Protein AF-A0ABD1BRK1-F1 (afdb_monomer_lite)

InterPro domains:
  IPR002328 Alcohol dehydrogenase, zinc-type, conserved site [PS00059] (22-36)
  IPR011032 GroES-like superfamily [SSF50129] (20-123)
  IPR013154 Alcohol dehydrogenase-like, N-terminal [PF08240] (21-98)

Sequence (125 aa):
MLQNKDHEMCGFCGERTNGDWGHECAGIIEEVGEEVKHLVVGDRVALEPGISCWRCNLCREGRYNLCPEMKFFATPPVHGSLADQVVHPADLCFKLPENVSLEEGAMCEPLSVGVHACRRAEVAP

Structure (mmCIF, N/CA/C/O backbone):
data_AF-A0ABD1BRK1-F1
#
_entry.id   AF-A0ABD1BRK1-F1
#
loop_
_atom_site.group_PDB
_atom_site.id
_atom_site.type_symbol
_atom_site.label_atom_id
_atom_site.label_alt_id
_atom_site.label_comp_id
_atom_site.label_asym_id
_atom_site.label_entity_id
_atom_site.label_seq_id
_atom_site.pdbx_PDB_ins_code
_atom_site.Cartn_x
_atom_site.Cartn_y
_atom_site.Cartn_z
_atom_site.occupancy
_atom_site.B_iso_or_equiv
_atom_site.auth_seq_id
_atom_site.auth_comp_id
_atom_site.auth_asym_id
_atom_site.auth_atom_id
_atom_site.pdbx_PDB_model_num
ATOM 1 N N . MET A 1 1 ? -12.584 22.479 -9.044 1.00 29.08 1 MET A N 1
ATOM 2 C CA . MET A 1 1 ? -13.323 21.720 -8.018 1.00 29.08 1 MET A CA 1
ATOM 3 C C . MET A 1 1 ? -12.408 20.636 -7.460 1.00 29.08 1 MET A C 1
ATOM 5 O O . MET A 1 1 ? -12.476 19.507 -7.909 1.00 29.08 1 MET A O 1
ATOM 9 N N . LEU A 1 2 ? -11.482 20.998 -6.573 1.00 31.52 2 LEU A N 1
ATOM 10 C CA . LEU A 1 2 ? -10.687 20.053 -5.778 1.00 31.52 2 LEU A CA 1
ATOM 11 C C . LEU A 1 2 ? -10.491 20.720 -4.413 1.00 31.52 2 LEU A C 1
ATOM 13 O O . LEU A 1 2 ? -9.484 21.376 -4.164 1.00 31.52 2 LEU A O 1
ATOM 17 N N . GLN A 1 3 ? -11.537 20.657 -3.600 1.00 30.56 3 GLN A N 1
ATOM 18 C CA . GLN A 1 3 ? -11.519 20.946 -2.171 1.00 30.56 3 GLN A CA 1
ATOM 19 C C . GLN A 1 3 ? -12.078 19.691 -1.494 1.00 30.56 3 GLN A C 1
ATOM 21 O O . GLN A 1 3 ? -13.037 19.126 -2.014 1.00 30.56 3 GLN A O 1
ATOM 26 N N . ASN A 1 4 ? -11.445 19.293 -0.387 1.00 32.62 4 ASN A N 1
ATOM 27 C CA . ASN A 1 4 ? -11.737 18.150 0.493 1.00 32.62 4 ASN A CA 1
ATOM 28 C C . ASN A 1 4 ? -11.031 16.836 0.118 1.00 32.62 4 ASN A C 1
ATOM 30 O O . ASN A 1 4 ? -11.627 15.925 -0.438 1.00 32.62 4 ASN A O 1
ATOM 34 N N . LYS A 1 5 ? -9.742 16.735 0.481 1.00 39.81 5 LYS A N 1
ATOM 35 C CA . LYS A 1 5 ? -9.012 15.455 0.608 1.00 39.81 5 LYS A CA 1
ATOM 36 C C . LYS A 1 5 ? -9.070 14.878 2.032 1.00 39.81 5 LYS A C 1
ATOM 38 O O . LYS A 1 5 ? -8.402 13.895 2.320 1.00 39.81 5 LYS A O 1
ATOM 43 N N . ASP A 1 6 ? -9.875 15.477 2.905 1.00 36.66 6 ASP A N 1
ATOM 44 C CA . ASP A 1 6 ? -9.960 15.103 4.320 1.00 36.66 6 ASP A CA 1
ATOM 45 C C . ASP A 1 6 ? -11.011 13.999 4.587 1.00 36.66 6 ASP A C 1
ATOM 47 O O . ASP A 1 6 ? -11.205 13.610 5.730 1.00 36.66 6 ASP A O 1
ATOM 51 N N . HIS A 1 7 ? -11.682 13.474 3.547 1.00 35.66 7 HIS A N 1
ATOM 52 C CA . HIS A 1 7 ? -12.833 12.555 3.666 1.00 35.66 7 HIS A CA 1
ATOM 53 C C . HIS A 1 7 ? -12.620 11.173 3.001 1.00 35.66 7 HIS A C 1
ATOM 55 O O . HIS A 1 7 ? -13.569 10.404 2.875 1.00 35.66 7 HIS A O 1
ATOM 61 N N . GLU A 1 8 ? -11.394 10.829 2.588 1.00 42.56 8 GLU A N 1
ATOM 62 C CA . GLU A 1 8 ? -11.050 9.538 1.937 1.00 42.56 8 GLU A CA 1
ATOM 63 C C . GLU A 1 8 ? -9.975 8.763 2.711 1.00 42.56 8 GLU A C 1
ATOM 65 O O . GLU A 1 8 ? -9.233 7.943 2.169 1.00 42.56 8 GLU A O 1
ATOM 70 N N . MET A 1 9 ? -9.846 9.096 3.986 1.00 47.34 9 MET A N 1
ATOM 71 C CA . MET A 1 9 ? -8.713 8.734 4.808 1.00 47.34 9 MET A CA 1
ATOM 72 C C . MET A 1 9 ? -9.089 7.597 5.753 1.00 47.34 9 MET A C 1
ATOM 74 O O . MET A 1 9 ? -10.076 7.694 6.480 1.00 47.34 9 MET A O 1
ATOM 78 N N . CYS A 1 10 ? -8.304 6.520 5.732 1.00 48.81 10 CYS A N 1
ATOM 79 C CA . CYS A 1 10 ? -8.323 5.521 6.791 1.00 48.81 10 CYS A CA 1
ATOM 80 C C . CYS A 1 10 ? -7.428 6.024 7.927 1.00 48.81 10 CYS A C 1
ATOM 82 O O . CYS A 1 10 ? -6.225 6.164 7.714 1.00 48.81 10 CYS A O 1
ATOM 84 N N . GLY A 1 11 ? -8.002 6.331 9.087 1.00 39.59 11 GLY A N 1
ATOM 85 C CA . GLY A 1 11 ? -7.269 6.786 10.267 1.00 39.59 11 GLY A CA 1
ATOM 86 C C . GLY A 1 11 ? -7.105 5.675 11.298 1.00 39.59 11 GLY A C 1
ATOM 87 O O . GLY A 1 11 ? -7.964 4.805 11.428 1.00 39.59 11 GLY A O 1
ATOM 88 N N . PHE A 1 12 ? -6.006 5.740 12.038 1.00 49.50 12 PHE A N 1
ATOM 89 C CA . PHE A 1 12 ? -5.936 5.285 13.420 1.00 49.50 12 PHE A CA 1
ATOM 90 C C . PHE A 1 12 ? -5.646 6.539 14.286 1.00 49.50 12 PHE A C 1
ATOM 92 O O . PHE A 1 12 ? -4.913 7.404 13.804 1.00 49.50 12 PHE A O 1
ATOM 99 N N . CYS A 1 13 ? -6.230 6.717 15.486 1.00 28.09 13 CYS A N 1
ATOM 100 C CA . CYS A 1 13 ? -6.114 7.934 16.339 1.00 28.09 13 CYS A CA 1
ATOM 101 C C . CYS A 1 13 ? -5.277 7.805 17.652 1.00 28.09 13 CYS A C 1
ATOM 103 O O . CYS A 1 13 ? -5.524 6.911 18.463 1.00 28.09 13 CYS A O 1
ATOM 105 N N . GLY A 1 14 ? -4.276 8.688 17.851 1.00 32.06 14 GLY A N 1
ATOM 106 C CA . GLY A 1 14 ? -3.087 8.448 18.698 1.00 32.06 14 GLY A CA 1
ATOM 107 C C . GLY A 1 14 ? -1.864 9.295 18.271 1.00 32.06 14 GLY A C 1
ATOM 108 O O . GLY A 1 14 ? -1.735 9.729 17.128 1.00 32.06 14 GLY A O 1
ATOM 109 N N . GLU A 1 15 ? -1.014 9.676 19.228 1.00 33.22 15 GLU A N 1
ATOM 110 C CA . GLU A 1 15 ? -0.094 10.819 19.110 1.00 33.22 15 GLU A CA 1
ATOM 111 C C . GLU A 1 15 ? 1.041 10.643 18.079 1.00 33.22 15 GLU A C 1
ATOM 113 O O . GLU A 1 15 ? 1.681 9.602 17.985 1.00 33.22 15 GLU A O 1
ATOM 118 N N . ARG A 1 16 ? 1.335 11.725 17.336 1.00 44.62 16 ARG A N 1
ATOM 119 C CA . ARG A 1 16 ? 2.435 11.830 16.360 1.00 44.62 16 ARG A CA 1
ATOM 120 C C . ARG A 1 16 ? 3.780 11.411 16.968 1.00 44.62 16 ARG A C 1
ATOM 122 O O . ARG A 1 16 ? 4.443 12.220 17.616 1.00 44.62 16 ARG A O 1
ATOM 129 N N . THR A 1 17 ? 4.240 10.201 16.679 1.00 44.16 17 THR A N 1
ATOM 130 C CA . THR A 1 17 ? 5.656 9.842 16.809 1.00 44.16 17 THR A CA 1
ATOM 131 C C . THR A 1 17 ? 6.409 10.302 15.558 1.00 44.16 17 THR A C 1
ATOM 133 O O . THR A 1 17 ? 5.864 10.240 14.458 1.00 44.16 17 THR A O 1
ATOM 136 N N . ASN A 1 18 ? 7.655 10.768 15.704 1.00 52.06 18 ASN A N 1
ATOM 137 C CA . ASN A 1 18 ? 8.557 11.175 14.609 1.00 52.06 18 ASN A CA 1
ATOM 138 C C . ASN A 1 18 ? 8.979 9.971 13.727 1.00 52.06 18 ASN A C 1
ATOM 140 O O . ASN A 1 18 ? 10.152 9.601 13.676 1.00 52.06 18 ASN A O 1
ATOM 144 N N . GLY A 1 19 ? 8.019 9.301 13.091 1.00 54.00 19 GLY A N 1
ATOM 145 C CA . GLY A 1 19 ? 8.229 8.141 12.232 1.00 54.00 19 GLY A CA 1
ATOM 146 C C . GLY A 1 19 ? 8.660 8.562 10.832 1.00 54.00 19 GLY A C 1
ATOM 147 O O . GLY A 1 19 ? 7.853 8.577 9.909 1.00 54.00 19 GLY A O 1
ATOM 148 N N . ASP A 1 20 ? 9.932 8.917 10.652 1.00 69.69 20 ASP A N 1
ATOM 149 C CA . ASP A 1 20 ? 10.474 9.256 9.323 1.00 69.69 20 ASP A CA 1
ATOM 150 C C . ASP A 1 20 ? 10.712 8.019 8.434 1.00 69.69 20 ASP A C 1
ATOM 152 O O . ASP A 1 20 ? 11.014 8.151 7.250 1.00 69.69 20 ASP A O 1
ATOM 156 N N . TRP A 1 21 ? 10.564 6.813 8.990 1.00 85.44 21 TRP A N 1
ATOM 157 C CA . TRP A 1 21 ? 10.918 5.544 8.354 1.00 85.44 21 TRP A CA 1
ATOM 158 C C . TRP A 1 21 ? 9.706 4.626 8.183 1.00 85.44 21 TRP A C 1
ATOM 160 O O . TRP A 1 21 ? 8.667 4.828 8.801 1.00 85.44 21 TRP A O 1
ATOM 170 N N . GLY A 1 22 ? 9.856 3.589 7.360 1.00 91.69 22 GLY A N 1
ATOM 171 C CA . GLY A 1 22 ? 8.819 2.590 7.098 1.00 91.69 22 GLY A CA 1
ATOM 172 C C . GLY A 1 22 ? 7.918 2.951 5.917 1.00 91.69 22 GLY A C 1
ATOM 173 O O . GLY A 1 22 ? 7.460 4.083 5.788 1.00 91.69 22 GLY A O 1
ATOM 174 N N . HIS A 1 23 ? 7.693 1.975 5.045 1.00 95.56 23 HIS A N 1
ATOM 175 C CA . HIS A 1 23 ? 6.727 2.028 3.941 1.00 95.56 23 HIS A CA 1
ATOM 176 C C . HIS A 1 23 ? 6.144 0.643 3.612 1.00 95.56 23 HIS A C 1
ATOM 178 O O . HIS A 1 23 ? 5.379 0.504 2.666 1.00 95.56 23 HIS A O 1
ATOM 184 N N . GLU A 1 24 ? 6.492 -0.369 4.407 1.00 95.88 24 GLU A N 1
ATOM 185 C CA . GLU A 1 24 ? 6.015 -1.744 4.302 1.00 95.88 24 GLU A CA 1
ATOM 186 C C . GLU A 1 24 ? 5.146 -2.001 5.537 1.00 95.88 24 GLU A C 1
ATOM 188 O O . GLU A 1 24 ? 5.663 -2.205 6.639 1.00 95.88 24 GLU A O 1
ATOM 193 N N . CYS A 1 25 ? 3.825 -1.868 5.411 1.00 94.62 25 CYS A N 1
ATOM 194 C CA . CYS A 1 25 ? 2.941 -1.946 6.570 1.00 94.62 25 CYS A CA 1
ATOM 195 C C . CYS A 1 25 ? 1.559 -2.519 6.260 1.00 94.62 25 CYS A C 1
ATOM 197 O O . CYS A 1 25 ? 1.050 -2.480 5.137 1.00 94.62 25 CYS A O 1
ATOM 199 N N . ALA A 1 26 ? 0.946 -3.031 7.322 1.00 96.44 26 ALA A N 1
ATOM 200 C CA . ALA A 1 26 ? -0.447 -3.429 7.374 1.00 96.44 26 ALA A CA 1
ATOM 201 C C . ALA A 1 26 ? -1.046 -3.019 8.722 1.00 96.44 26 ALA A C 1
ATOM 203 O O . ALA A 1 26 ? -0.324 -2.818 9.700 1.00 96.44 26 ALA A O 1
ATOM 204 N N . GLY A 1 27 ? -2.369 -2.901 8.772 1.00 94.88 27 GLY A N 1
ATOM 205 C CA . GLY A 1 27 ? -3.086 -2.397 9.937 1.00 94.88 27 GLY A CA 1
ATOM 206 C C . GLY A 1 27 ? -4.572 -2.767 9.955 1.00 94.88 27 GLY A C 1
ATOM 207 O O . GLY A 1 27 ? -5.070 -3.406 9.036 1.00 94.88 27 GLY A O 1
ATOM 208 N N . ILE A 1 28 ? -5.274 -2.384 11.020 1.00 96.88 28 ILE A N 1
ATOM 209 C CA . ILE A 1 28 ? -6.717 -2.494 11.237 1.00 96.88 28 ILE A CA 1
ATOM 210 C C . ILE A 1 28 ? -7.380 -1.110 11.165 1.00 96.88 28 ILE A C 1
ATOM 212 O O . ILE A 1 28 ? -7.151 -0.280 12.024 1.00 96.88 28 ILE A O 1
ATOM 216 N N . ILE A 1 29 ? -8.279 -0.868 10.224 1.00 95.69 29 ILE A N 1
ATOM 217 C CA . ILE A 1 29 ? -8.969 0.427 10.099 1.00 95.69 29 ILE A CA 1
ATOM 218 C C . ILE A 1 29 ? -9.646 0.848 11.421 1.00 95.69 29 ILE A C 1
ATOM 220 O O . ILE A 1 29 ? -10.515 0.120 11.902 1.00 95.69 29 ILE A O 1
ATOM 224 N N . GLU A 1 30 ? -9.328 2.026 11.974 1.00 92.44 30 GLU A N 1
ATOM 225 C CA . GLU A 1 30 ? -10.062 2.588 13.129 1.00 92.44 30 GLU A CA 1
ATOM 226 C C . GLU A 1 30 ? -11.098 3.638 12.716 1.00 92.44 30 GLU A C 1
ATOM 228 O O . GLU A 1 30 ? -12.143 3.753 13.353 1.00 92.44 30 GLU A O 1
ATOM 233 N N . GLU A 1 31 ? -10.844 4.377 11.636 1.00 93.06 31 GLU A N 1
ATOM 234 C CA . GLU A 1 31 ? -11.749 5.386 11.086 1.00 93.06 31 GLU A CA 1
ATOM 235 C C . GLU A 1 31 ? -11.732 5.346 9.557 1.00 93.06 31 GLU A C 1
ATOM 237 O O . GLU A 1 31 ? -10.694 5.086 8.950 1.00 93.06 31 GLU A O 1
ATOM 242 N N . VAL A 1 32 ? -12.877 5.625 8.931 1.00 92.75 32 VAL A N 1
ATOM 243 C CA . VAL A 1 32 ? -12.995 5.826 7.483 1.00 92.75 32 VAL A CA 1
ATOM 244 C C . VAL A 1 32 ? -13.677 7.155 7.205 1.00 92.75 32 VAL A C 1
ATOM 246 O O . VAL A 1 32 ? -14.636 7.523 7.884 1.00 92.75 32 VAL A O 1
ATOM 249 N N . GLY A 1 33 ? -13.207 7.862 6.182 1.00 90.25 33 GLY A N 1
ATOM 250 C CA . GLY A 1 33 ? -13.876 9.069 5.720 1.00 90.25 33 GLY A CA 1
ATOM 251 C C . GLY A 1 33 ? -15.263 8.794 5.116 1.00 90.25 33 GLY A C 1
ATOM 252 O O . GLY A 1 33 ? -15.559 7.691 4.658 1.00 90.25 33 GLY A O 1
ATOM 253 N N . GLU A 1 34 ? -16.131 9.810 5.119 1.00 93.31 34 GLU A N 1
ATOM 254 C CA . GLU A 1 34 ? -17.571 9.681 4.825 1.00 93.31 34 GLU A CA 1
ATOM 255 C C . GLU A 1 34 ? -17.887 9.089 3.438 1.00 93.31 34 GLU A C 1
ATOM 257 O O . GLU A 1 34 ? -18.908 8.411 3.259 1.00 93.31 34 GLU A O 1
ATOM 262 N N . GLU A 1 35 ? -17.011 9.312 2.457 1.00 94.25 35 GLU A N 1
ATOM 263 C CA . GLU A 1 35 ? -17.190 8.856 1.074 1.00 94.25 35 GLU A CA 1
ATOM 264 C C . GLU A 1 35 ? -16.671 7.429 0.832 1.00 94.25 35 GLU A C 1
ATOM 266 O O . GLU A 1 35 ? -16.993 6.818 -0.187 1.00 94.25 35 GLU A O 1
ATOM 271 N N . VAL A 1 36 ? -15.939 6.842 1.784 1.00 94.25 36 VAL A N 1
ATOM 272 C CA . VAL A 1 36 ? -15.405 5.477 1.673 1.00 94.25 36 VAL A CA 1
ATOM 273 C C . VAL A 1 36 ? -16.532 4.459 1.870 1.00 94.25 36 VAL A C 1
ATOM 275 O O . VAL A 1 36 ? -17.190 4.439 2.909 1.00 94.25 36 VAL A O 1
ATOM 278 N N . LYS A 1 37 ? -16.777 3.602 0.867 1.00 93.94 37 LYS A N 1
ATOM 279 C CA . LYS A 1 37 ? -17.861 2.590 0.898 1.00 93.94 37 LYS A CA 1
ATOM 280 C C . LYS A 1 37 ? -17.374 1.141 0.865 1.00 93.94 37 LYS A C 1
ATOM 282 O O . LYS A 1 37 ? -18.151 0.239 1.164 1.00 93.94 37 LYS A O 1
ATOM 287 N N . HIS A 1 38 ? -16.125 0.903 0.466 1.00 95.06 38 HIS A N 1
ATOM 288 C CA . HIS A 1 38 ? -15.557 -0.438 0.260 1.00 95.06 38 HIS A CA 1
ATOM 289 C C . HIS A 1 38 ? -14.746 -0.964 1.447 1.00 95.06 38 HIS A C 1
ATOM 291 O O . HIS A 1 38 ? -14.380 -2.138 1.453 1.00 95.06 38 HIS A O 1
ATOM 297 N N . LEU A 1 39 ? -14.482 -0.114 2.437 1.00 96.19 39 LEU A N 1
ATOM 298 C CA . LEU A 1 39 ? -13.739 -0.427 3.650 1.00 96.19 39 LEU A CA 1
ATOM 299 C C . LEU A 1 39 ? -14.542 0.015 4.872 1.00 96.19 39 LEU A C 1
ATOM 301 O O . LEU A 1 39 ? -15.252 1.021 4.819 1.00 96.19 39 LEU A O 1
ATOM 305 N N . VAL A 1 40 ? -14.421 -0.729 5.968 1.00 96.00 40 VAL A N 1
ATOM 306 C CA . VAL A 1 40 ? -15.084 -0.416 7.240 1.00 96.00 40 VAL A CA 1
ATOM 307 C C . VAL A 1 40 ? -14.119 -0.547 8.413 1.00 96.00 40 VAL A C 1
ATOM 309 O O . VAL A 1 40 ? -13.109 -1.244 8.332 1.00 96.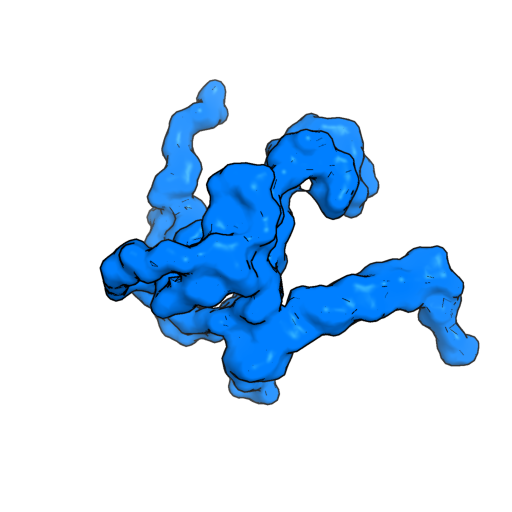00 40 VAL A O 1
ATOM 312 N N . VAL A 1 41 ? -14.453 0.106 9.527 1.00 96.50 41 VAL A N 1
ATOM 313 C CA . VAL A 1 41 ? -13.724 -0.033 10.794 1.00 96.50 41 VAL A CA 1
ATOM 314 C C . VAL A 1 41 ? -13.602 -1.511 11.181 1.00 96.50 41 VAL A C 1
ATOM 316 O O . VAL A 1 41 ? -14.577 -2.261 11.118 1.00 96.50 41 VAL A O 1
ATOM 319 N N . GLY A 1 42 ? -12.401 -1.922 11.585 1.00 95.94 42 GLY A N 1
ATOM 320 C CA . GLY A 1 42 ? -12.049 -3.301 11.920 1.00 95.94 42 GLY A CA 1
ATOM 321 C C . GLY A 1 42 ? -11.487 -4.119 10.754 1.00 95.94 42 GLY A C 1
ATOM 322 O O . GLY A 1 42 ? -10.945 -5.201 10.991 1.00 95.94 42 GLY A O 1
ATOM 323 N N . ASP A 1 43 ? -11.563 -3.627 9.513 1.00 97.50 43 ASP A N 1
ATOM 324 C CA . ASP A 1 43 ? -10.938 -4.309 8.380 1.00 97.50 43 ASP A CA 1
ATOM 325 C C . ASP A 1 43 ? -9.416 -4.328 8.522 1.00 97.50 43 ASP A C 1
ATOM 327 O O . ASP A 1 43 ? -8.792 -3.317 8.832 1.00 97.50 43 ASP A O 1
ATOM 331 N N . ARG A 1 44 ? -8.803 -5.484 8.251 1.00 97.62 44 ARG A N 1
ATOM 332 C CA . ARG A 1 44 ? -7.347 -5.603 8.137 1.00 97.62 44 ARG A CA 1
ATOM 333 C C . ARG A 1 44 ? -6.927 -5.230 6.726 1.00 97.62 44 ARG A C 1
ATOM 335 O O . ARG A 1 44 ? -7.508 -5.753 5.779 1.00 97.62 44 ARG A O 1
ATOM 342 N N . VAL A 1 45 ? -5.926 -4.375 6.573 1.00 98.12 45 VAL A N 1
ATOM 343 C CA . VAL A 1 45 ? -5.474 -3.855 5.279 1.00 98.12 45 VAL A CA 1
ATOM 344 C C . VAL A 1 45 ? -3.953 -3.859 5.168 1.00 98.12 45 VAL A C 1
ATOM 346 O O . VAL A 1 45 ? -3.270 -3.571 6.145 1.00 98.12 45 VAL A O 1
ATOM 349 N N . ALA A 1 46 ? -3.429 -4.145 3.978 1.00 97.44 46 ALA A N 1
ATOM 350 C CA . ALA A 1 46 ? -2.073 -3.767 3.574 1.00 97.44 46 ALA A CA 1
ATOM 351 C C . ALA A 1 46 ? -2.119 -2.435 2.816 1.00 97.44 46 ALA A C 1
ATOM 353 O O . ALA A 1 46 ? -3.103 -2.155 2.125 1.00 97.44 46 ALA A O 1
ATOM 354 N N . LEU A 1 47 ? -1.081 -1.611 2.940 1.00 95.94 47 LEU A N 1
ATOM 355 C CA . LEU A 1 47 ? -1.039 -0.289 2.310 1.00 95.94 47 LEU A CA 1
ATOM 356 C C . LEU A 1 47 ? -0.084 -0.285 1.114 1.00 95.94 47 LEU A C 1
ATOM 358 O O . LEU A 1 47 ? 1.044 -0.759 1.207 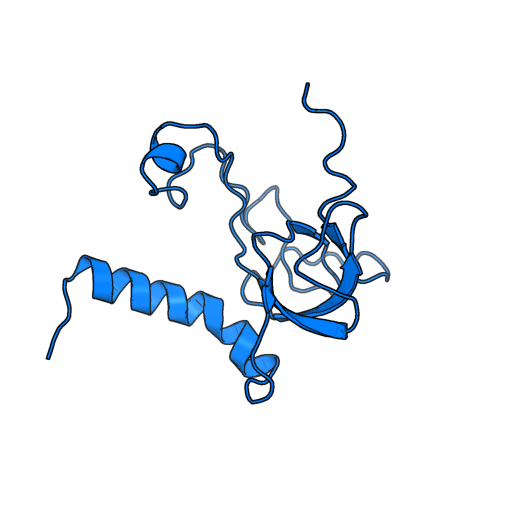1.00 95.94 47 LEU A O 1
ATOM 362 N N . GLU A 1 48 ? -0.512 0.316 0.005 1.00 96.56 48 GLU A N 1
ATOM 363 C CA . GLU A 1 48 ? 0.392 0.718 -1.072 1.00 96.56 48 GLU A CA 1
ATOM 364 C C . GLU A 1 48 ? 0.987 2.098 -0.750 1.00 96.56 48 GLU A C 1
ATOM 366 O O . GLU A 1 48 ? 0.258 3.092 -0.758 1.00 96.56 48 GLU A O 1
ATOM 371 N N . PRO A 1 49 ? 2.298 2.214 -0.484 1.00 95.44 49 PRO A N 1
ATOM 372 C CA . PRO A 1 49 ? 2.893 3.434 0.078 1.00 95.44 49 PRO A CA 1
ATOM 373 C C . PRO A 1 49 ? 2.964 4.626 -0.890 1.00 95.44 49 PRO A C 1
ATOM 375 O O . PRO A 1 49 ? 3.196 5.760 -0.462 1.00 95.44 49 PRO A O 1
ATOM 378 N N . GLY A 1 50 ? 2.808 4.392 -2.196 1.00 95.75 50 GLY A N 1
ATOM 379 C CA . GLY A 1 50 ? 2.963 5.402 -3.240 1.00 95.75 50 GLY A CA 1
ATOM 380 C C . GLY A 1 50 ? 1.648 6.071 -3.645 1.00 95.75 50 GLY A C 1
ATOM 381 O O . GLY A 1 50 ? 0.870 5.521 -4.418 1.00 95.75 50 GLY A O 1
ATOM 382 N N . ILE A 1 51 ? 1.449 7.329 -3.252 1.00 96.19 51 ILE A N 1
ATOM 383 C CA . ILE A 1 51 ? 0.318 8.161 -3.688 1.00 96.19 51 ILE A CA 1
ATOM 384 C C . ILE A 1 51 ? 0.679 8.929 -4.965 1.00 96.19 51 ILE A C 1
ATOM 386 O O . ILE A 1 51 ? 1.453 9.894 -4.943 1.00 96.19 51 ILE A O 1
ATOM 390 N N . SER A 1 52 ? 0.116 8.504 -6.097 1.00 96.94 52 SER A N 1
ATOM 391 C CA . SER A 1 52 ? 0.305 9.170 -7.392 1.00 96.94 52 SER A CA 1
ATOM 392 C C . SER A 1 52 ? -0.681 10.329 -7.597 1.00 96.94 52 SER A C 1
ATOM 394 O O . SER A 1 52 ? -1.654 10.492 -6.859 1.00 96.94 52 SER A O 1
ATOM 396 N N . CYS A 1 53 ? -0.445 11.176 -8.605 1.00 96.06 53 CYS A N 1
ATOM 397 C CA . CYS A 1 53 ? -1.349 12.295 -8.890 1.00 96.06 53 CYS A CA 1
ATOM 398 C C . CYS A 1 53 ? -2.608 11.908 -9.673 1.00 96.06 53 CYS A C 1
ATOM 400 O O . CYS A 1 53 ? -3.496 12.749 -9.820 1.00 96.06 53 CYS A O 1
ATOM 402 N N . TRP A 1 54 ? -2.656 10.693 -10.231 1.00 95.44 54 TRP A N 1
ATOM 403 C CA . TRP A 1 54 ? -3.770 10.143 -11.019 1.00 95.44 54 TR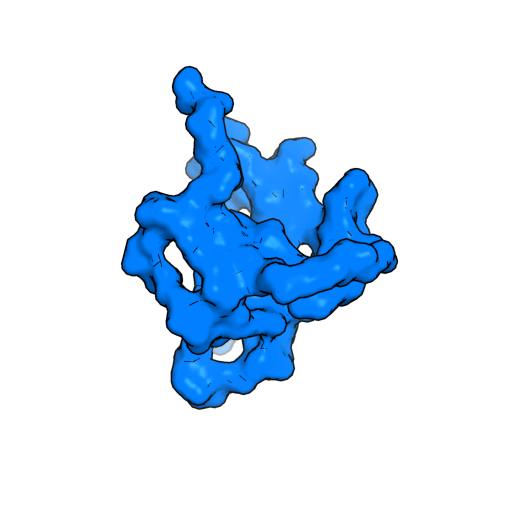P A CA 1
ATOM 404 C C . TRP A 1 54 ? -4.202 10.949 -12.259 1.00 95.44 54 TRP A C 1
ATOM 406 O O . TRP A 1 54 ? -5.182 10.616 -12.921 1.00 95.44 54 TRP A O 1
ATOM 416 N N . ARG A 1 55 ? -3.456 11.997 -12.631 1.00 97.00 55 ARG A N 1
ATOM 417 C CA . ARG A 1 55 ? -3.834 12.935 -13.707 1.00 97.00 55 ARG A CA 1
ATOM 418 C C . ARG A 1 55 ? -2.804 13.090 -14.823 1.00 97.00 55 ARG A C 1
ATOM 420 O O . ARG A 1 55 ? -3.172 13.568 -15.895 1.00 97.00 55 ARG A O 1
ATOM 427 N N . CYS A 1 56 ? -1.540 12.726 -14.595 1.00 97.38 56 CYS A N 1
ATOM 428 C CA . CYS A 1 56 ? -0.491 12.837 -15.613 1.00 97.38 56 CYS A CA 1
ATOM 429 C C . CYS A 1 56 ? -0.576 11.705 -16.653 1.00 97.38 56 CYS A C 1
ATOM 431 O O . CYS A 1 56 ? -1.254 10.701 -16.433 1.00 97.38 56 CYS A O 1
ATOM 433 N N . ASN A 1 57 ? 0.142 11.849 -17.772 1.00 98.25 57 ASN A N 1
ATOM 434 C CA . ASN A 1 57 ? 0.134 10.857 -18.856 1.00 98.25 57 ASN A CA 1
ATOM 435 C C . ASN A 1 57 ? 0.563 9.464 -18.370 1.00 98.25 57 ASN A C 1
ATOM 437 O O . ASN A 1 57 ? -0.136 8.496 -18.635 1.00 98.25 57 ASN A O 1
ATOM 441 N N . LEU A 1 58 ? 1.621 9.377 -17.556 1.00 98.25 58 LEU A N 1
ATOM 442 C CA . LEU A 1 58 ? 2.096 8.101 -17.006 1.00 98.25 58 LEU A CA 1
ATOM 443 C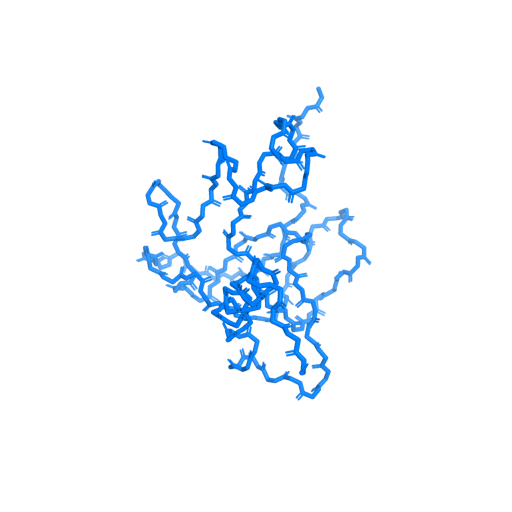 C . LEU A 1 58 ? 1.040 7.418 -16.126 1.00 98.25 58 LEU A C 1
ATOM 445 O O . LEU A 1 58 ? 0.852 6.213 -16.233 1.00 98.25 58 LEU A O 1
ATOM 449 N N . CYS A 1 59 ? 0.302 8.175 -15.306 1.00 97.06 59 CYS A N 1
ATOM 450 C CA . CYS A 1 59 ? -0.799 7.615 -14.515 1.00 97.06 59 CYS A CA 1
ATOM 451 C C . CYS A 1 59 ? -1.929 7.095 -15.416 1.00 97.06 59 CYS A C 1
ATOM 453 O O . CYS A 1 59 ? -2.425 5.995 -15.201 1.00 97.06 59 CYS A O 1
ATOM 455 N N . ARG A 1 60 ? -2.304 7.856 -16.453 1.00 96.19 60 ARG A N 1
ATOM 456 C CA . ARG A 1 60 ? -3.356 7.468 -17.412 1.00 96.19 60 ARG A CA 1
ATOM 457 C C . ARG A 1 60 ? -2.979 6.256 -18.264 1.00 96.19 60 ARG A C 1
ATOM 459 O O . ARG A 1 60 ? -3.857 5.512 -18.678 1.00 96.19 60 ARG A O 1
ATOM 466 N N . GLU A 1 61 ? -1.689 6.050 -18.501 1.00 97.69 61 GLU A N 1
ATOM 467 C CA . GLU A 1 61 ? -1.131 4.873 -19.176 1.00 97.69 61 GLU A CA 1
ATOM 468 C C . GLU A 1 61 ? -0.994 3.650 -18.246 1.00 97.69 61 GLU A C 1
ATOM 470 O O . GLU A 1 61 ? -0.493 2.612 -18.670 1.00 97.69 61 GLU A O 1
ATOM 475 N N . GLY A 1 62 ? -1.391 3.756 -16.971 1.00 95.75 62 GLY A N 1
ATOM 476 C CA . GLY A 1 62 ? -1.249 2.681 -15.982 1.00 95.75 62 GLY A CA 1
ATOM 477 C C . GLY A 1 62 ? 0.164 2.533 -15.404 1.00 95.75 62 GLY A C 1
ATOM 478 O O . GLY A 1 62 ? 0.442 1.581 -14.683 1.00 95.75 62 GLY A O 1
ATOM 479 N N . ARG A 1 63 ? 1.066 3.482 -15.677 1.00 97.06 63 ARG A N 1
ATOM 480 C CA . ARG A 1 63 ? 2.451 3.538 -15.171 1.00 97.06 63 ARG A CA 1
ATOM 481 C C . ARG A 1 63 ? 2.579 4.533 -14.018 1.00 97.06 63 ARG A C 1
ATOM 483 O O . ARG A 1 63 ? 3.479 5.374 -13.989 1.00 97.06 63 ARG A O 1
ATOM 490 N N . TYR A 1 64 ? 1.634 4.481 -13.084 1.00 97.06 64 TYR A N 1
ATOM 491 C CA . TYR A 1 64 ? 1.526 5.445 -11.986 1.00 97.06 64 TYR A CA 1
ATOM 492 C C . TYR A 1 64 ? 2.744 5.421 -11.047 1.00 97.06 64 TYR A C 1
ATOM 494 O O . TYR A 1 64 ? 3.071 6.446 -10.454 1.00 97.06 64 TYR A O 1
ATOM 502 N N . ASN A 1 65 ? 3.468 4.299 -10.980 1.00 97.12 65 ASN A N 1
ATOM 503 C CA . ASN A 1 65 ? 4.720 4.154 -10.233 1.00 97.12 65 ASN A CA 1
ATOM 504 C C . ASN A 1 65 ? 5.848 5.078 -10.739 1.00 97.12 65 ASN A C 1
ATOM 506 O O . ASN A 1 65 ? 6.866 5.232 -10.077 1.00 97.12 65 ASN A O 1
ATOM 510 N N . LEU A 1 66 ? 5.679 5.692 -11.915 1.00 97.88 66 LEU A N 1
ATOM 511 C CA . LEU A 1 66 ? 6.601 6.673 -12.495 1.00 97.88 66 LEU A CA 1
ATOM 512 C C . LEU A 1 66 ? 6.046 8.103 -12.439 1.00 97.88 66 LEU A C 1
ATOM 514 O O . LEU A 1 66 ? 6.515 8.988 -13.155 1.00 97.88 66 LEU A O 1
ATOM 518 N N . CYS A 1 67 ? 5.010 8.340 -11.635 1.00 98.12 67 CYS A N 1
ATOM 519 C CA . CYS A 1 67 ? 4.418 9.660 -11.489 1.00 98.12 67 CYS A CA 1
ATOM 520 C C . CYS A 1 67 ? 5.475 10.689 -11.033 1.00 98.12 67 CYS A C 1
ATOM 522 O O . CYS A 1 67 ? 6.122 10.481 -10.010 1.00 98.12 67 CYS A O 1
ATOM 524 N N . PRO A 1 68 ? 5.627 11.838 -11.719 1.00 97.25 68 PRO A N 1
ATOM 525 C CA . PRO A 1 68 ? 6.582 12.870 -11.306 1.00 97.25 68 PRO A CA 1
ATOM 526 C C . PRO A 1 68 ? 6.161 13.601 -10.021 1.00 97.25 68 PRO A C 1
ATOM 528 O O . PRO A 1 68 ? 6.976 14.272 -9.402 1.00 97.25 68 PRO A O 1
ATOM 531 N N . GLU A 1 69 ? 4.890 13.485 -9.625 1.00 97.06 69 GLU A N 1
ATOM 532 C CA . GLU A 1 69 ? 4.332 14.054 -8.390 1.00 97.06 69 GLU A CA 1
ATOM 533 C C . GLU A 1 69 ? 4.146 12.971 -7.303 1.00 97.06 69 GLU A C 1
ATOM 535 O O . GLU A 1 69 ? 3.306 13.128 -6.417 1.00 97.06 69 GLU A O 1
ATOM 540 N N . MET A 1 70 ? 4.878 11.852 -7.399 1.00 96.69 70 MET A N 1
ATOM 541 C CA . MET A 1 70 ? 4.807 10.742 -6.446 1.00 96.69 70 MET A CA 1
ATOM 542 C C . MET A 1 70 ? 5.091 11.222 -5.020 1.00 96.69 70 MET A C 1
ATOM 544 O O . MET A 1 70 ? 6.126 11.832 -4.749 1.00 96.69 70 MET A O 1
ATOM 548 N N . LYS A 1 71 ?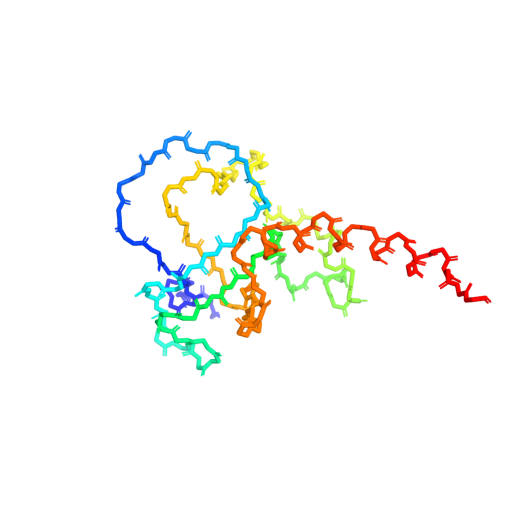 4.182 10.896 -4.099 1.00 95.75 71 LYS A N 1
ATOM 549 C CA . LYS A 1 71 ? 4.408 10.982 -2.654 1.00 95.75 71 LYS A CA 1
ATOM 550 C C . LYS A 1 71 ? 4.523 9.567 -2.120 1.00 95.75 71 LYS A C 1
ATOM 552 O O . LYS A 1 71 ? 3.595 8.790 -2.302 1.00 95.75 71 LYS A O 1
ATOM 557 N N . PHE A 1 72 ? 5.644 9.236 -1.502 1.00 95.31 72 PHE A N 1
ATOM 558 C CA . PHE A 1 72 ? 5.942 7.875 -1.075 1.00 95.31 72 PHE A CA 1
ATOM 559 C C . PHE A 1 72 ? 6.350 7.893 0.393 1.00 95.31 72 PHE A C 1
ATOM 561 O O . PHE A 1 72 ? 7.151 8.747 0.780 1.00 95.31 72 PHE A O 1
ATOM 568 N N . PHE A 1 73 ? 5.795 6.997 1.208 1.00 93.69 73 PHE A N 1
ATOM 569 C CA . PHE A 1 73 ? 6.152 6.919 2.626 1.00 93.69 73 PHE A CA 1
ATOM 570 C C . PHE A 1 73 ? 7.669 6.813 2.841 1.00 93.69 73 PHE A C 1
ATOM 572 O O . PHE A 1 73 ? 8.379 6.152 2.087 1.00 93.69 73 PHE A O 1
ATOM 579 N N . ALA A 1 74 ? 8.173 7.501 3.866 1.00 92.12 74 ALA A N 1
ATOM 580 C CA . ALA A 1 74 ? 9.598 7.576 4.206 1.00 92.12 74 ALA A CA 1
ATOM 581 C C . ALA A 1 74 ? 10.508 8.163 3.102 1.00 92.12 74 ALA A C 1
ATOM 583 O O . ALA A 1 74 ? 11.724 7.970 3.118 1.00 92.12 74 ALA A O 1
ATOM 584 N N . THR A 1 75 ? 9.943 8.903 2.141 1.00 90.75 75 THR A N 1
ATOM 585 C CA . THR A 1 75 ? 10.707 9.696 1.167 1.00 90.75 75 THR A CA 1
ATOM 586 C C . THR A 1 75 ? 10.474 11.180 1.437 1.00 90.75 75 THR A C 1
ATOM 588 O O . THR A 1 75 ? 9.353 11.654 1.231 1.00 90.75 75 THR A O 1
ATOM 591 N N . PRO A 1 76 ? 11.496 11.955 1.851 1.00 86.69 76 PRO A N 1
ATOM 592 C CA . PRO A 1 76 ? 11.325 13.370 2.163 1.00 86.69 76 PRO A CA 1
ATOM 593 C C . PRO A 1 76 ? 10.626 14.140 1.027 1.00 86.69 76 PRO A C 1
ATOM 595 O O . PRO A 1 76 ? 11.015 13.994 -0.134 1.00 86.69 76 PRO A O 1
ATOM 598 N N . PRO A 1 77 ? 9.613 14.975 1.329 1.00 89.88 77 PRO A N 1
ATOM 599 C CA . PRO A 1 77 ? 9.175 15.426 2.659 1.00 89.88 77 PRO A CA 1
ATOM 600 C C . PRO A 1 77 ? 8.055 14.578 3.304 1.00 89.88 77 PRO A C 1
ATOM 602 O O . PRO A 1 77 ? 7.388 15.049 4.220 1.00 89.88 77 PRO A O 1
ATOM 605 N N . VAL A 1 78 ? 7.776 13.377 2.800 1.00 88.56 78 VAL A N 1
ATOM 606 C CA . VAL A 1 78 ? 6.673 12.521 3.256 1.00 88.56 78 VAL A CA 1
ATOM 607 C C . VAL A 1 78 ? 7.148 11.630 4.407 1.00 88.56 78 VAL A C 1
ATOM 609 O O . VAL A 1 78 ? 8.141 10.917 4.267 1.00 88.56 78 VAL A O 1
ATOM 612 N N . HIS A 1 79 ? 6.435 11.663 5.536 1.00 89.06 79 HIS A N 1
ATOM 613 C CA . HIS A 1 79 ? 6.709 10.785 6.678 1.00 89.06 79 HIS A CA 1
ATOM 614 C C . HIS A 1 79 ? 6.463 9.311 6.336 1.00 89.06 79 HIS A C 1
ATOM 616 O O . HIS A 1 79 ? 5.776 8.985 5.365 1.00 89.06 79 HIS A O 1
ATOM 622 N N . GLY A 1 80 ? 7.078 8.421 7.105 1.00 89.50 80 GLY A N 1
ATOM 623 C CA . GLY A 1 80 ? 6.922 6.984 6.950 1.00 89.50 80 GLY A CA 1
ATOM 624 C C . GLY A 1 80 ? 5.746 6.417 7.735 1.00 89.50 80 GLY A C 1
ATOM 625 O O . GLY A 1 80 ? 4.957 7.139 8.342 1.00 89.50 80 GLY A O 1
ATOM 626 N N . SER A 1 81 ? 5.648 5.093 7.705 1.00 90.38 81 SER A N 1
ATOM 627 C CA . SER A 1 81 ? 4.615 4.308 8.373 1.00 90.38 81 SER A CA 1
ATOM 628 C C . SER A 1 81 ? 5.086 3.599 9.641 1.00 90.38 81 SER A C 1
ATOM 630 O O . SER A 1 81 ? 4.314 2.847 10.228 1.00 90.38 81 SER A O 1
ATOM 632 N N . LEU A 1 82 ? 6.334 3.809 10.077 1.00 91.19 82 LEU A N 1
ATOM 633 C CA . LEU A 1 82 ? 6.813 3.378 11.392 1.00 91.19 82 LEU A CA 1
ATOM 634 C C . LEU A 1 82 ? 6.314 4.354 12.463 1.00 91.19 82 LEU A C 1
ATOM 636 O O . LEU A 1 82 ? 7.060 5.159 13.023 1.00 91.19 82 LEU A O 1
ATOM 640 N N . ALA A 1 83 ? 5.017 4.291 12.695 1.00 85.94 83 ALA A N 1
ATOM 641 C CA . ALA A 1 83 ? 4.289 5.021 13.709 1.00 85.94 83 ALA A CA 1
ATOM 642 C C . ALA A 1 83 ? 3.187 4.099 14.222 1.00 85.94 83 ALA A C 1
ATOM 644 O O . ALA A 1 83 ? 2.829 3.129 13.550 1.00 85.94 83 ALA A O 1
ATOM 645 N N . ASP A 1 84 ? 2.611 4.425 15.374 1.00 84.00 84 ASP A N 1
ATOM 646 C CA . ASP A 1 84 ? 1.435 3.692 15.844 1.00 84.00 84 ASP A CA 1
ATOM 647 C C . ASP A 1 84 ? 0.298 3.789 14.816 1.00 84.00 84 ASP A C 1
ATOM 649 O O . ASP A 1 84 ? -0.557 2.908 14.746 1.00 84.00 84 ASP A O 1
ATOM 653 N N . GLN A 1 85 ? 0.277 4.879 14.030 1.00 82.56 85 GLN A N 1
ATOM 654 C CA . GLN A 1 85 ? -0.849 5.258 13.191 1.00 82.56 85 GLN A CA 1
ATOM 655 C C . GLN A 1 85 ? -0.446 6.084 11.981 1.00 82.56 85 GLN A C 1
ATOM 657 O O . GLN A 1 85 ? 0.457 6.922 12.033 1.00 82.56 85 GLN A O 1
ATOM 662 N N . VAL A 1 86 ? -1.186 5.882 10.896 1.00 86.94 86 VAL A N 1
ATOM 663 C CA . VAL A 1 86 ? -1.048 6.634 9.654 1.00 86.94 86 VAL A CA 1
ATOM 664 C C . VAL A 1 86 ? -2.415 6.938 9.076 1.00 86.94 86 VAL A C 1
ATOM 666 O O . VAL A 1 86 ? -3.395 6.250 9.352 1.00 86.94 86 VAL A O 1
ATOM 669 N N . VAL A 1 87 ? -2.451 7.968 8.239 1.00 89.50 87 VAL A N 1
ATOM 670 C CA . VAL A 1 87 ? -3.633 8.331 7.475 1.00 89.50 87 VAL A CA 1
ATOM 671 C C . VAL A 1 87 ? -3.318 8.136 5.998 1.00 89.50 87 VAL A C 1
ATOM 673 O O . VAL A 1 87 ? -2.358 8.727 5.498 1.00 89.50 87 VAL A O 1
ATOM 676 N N . HIS A 1 88 ? -4.105 7.314 5.304 1.00 93.12 88 HIS A N 1
ATOM 677 C CA . HIS A 1 88 ? -3.821 6.924 3.919 1.00 93.12 88 HIS A CA 1
ATOM 678 C C . HIS A 1 88 ? -5.085 6.881 3.046 1.00 93.12 88 HIS A C 1
ATOM 680 O O . HIS A 1 88 ? -6.157 6.566 3.577 1.00 93.12 88 HIS A O 1
ATOM 686 N N . PRO A 1 89 ? -4.996 7.173 1.728 1.00 94.56 89 PRO A N 1
ATOM 687 C CA . PRO A 1 89 ? -6.141 7.086 0.827 1.00 94.56 89 PRO A CA 1
ATOM 688 C C . PRO A 1 89 ? -6.719 5.670 0.768 1.00 94.56 89 PRO A C 1
ATOM 690 O O . PRO A 1 89 ? -5.990 4.708 0.530 1.00 94.56 89 PRO A O 1
ATOM 693 N N . ALA A 1 90 ? -8.038 5.555 0.915 1.00 94.62 90 ALA A N 1
ATOM 694 C CA . ALA A 1 90 ? -8.741 4.273 0.963 1.00 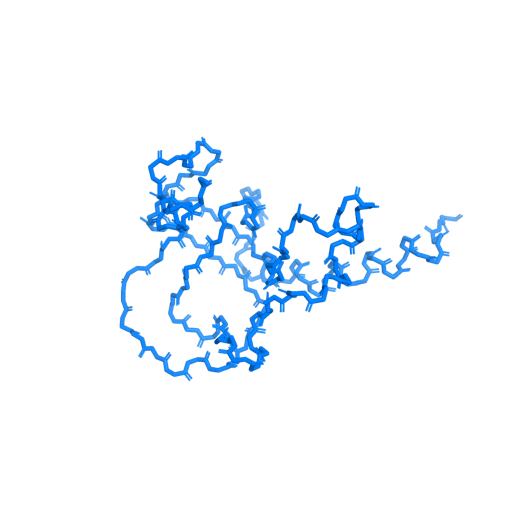94.62 90 ALA A CA 1
ATOM 695 C C . ALA A 1 90 ? -8.533 3.387 -0.281 1.00 94.62 90 ALA A C 1
ATOM 697 O O . ALA A 1 90 ? -8.536 2.163 -0.168 1.00 94.62 90 ALA A O 1
ATOM 698 N N . ASP A 1 91 ? -8.321 3.978 -1.459 1.00 94.81 91 ASP A N 1
ATOM 699 C CA . ASP A 1 91 ? -8.058 3.236 -2.704 1.00 94.81 91 ASP A CA 1
ATOM 700 C C . ASP A 1 91 ? -6.675 2.563 -2.734 1.00 94.81 91 ASP A C 1
ATOM 702 O O . ASP A 1 91 ? -6.418 1.711 -3.581 1.00 94.81 91 ASP A O 1
ATOM 706 N N . LEU A 1 92 ? -5.789 2.938 -1.808 1.00 96.19 92 LEU A N 1
ATOM 707 C CA . LEU A 1 92 ? -4.453 2.367 -1.629 1.00 96.19 92 LEU A CA 1
ATOM 708 C C . LEU A 1 92 ? -4.375 1.465 -0.385 1.00 96.19 92 LEU A C 1
ATOM 710 O O . LEU A 1 92 ? -3.283 1.059 0.015 1.00 96.19 92 LEU A O 1
ATOM 714 N N . CYS A 1 93 ? -5.519 1.158 0.231 1.00 96.81 93 CYS A N 1
ATOM 715 C CA . CYS A 1 93 ? -5.649 0.232 1.349 1.00 96.81 93 CYS A CA 1
ATOM 716 C C . CYS A 1 93 ? -6.336 -1.052 0.866 1.00 96.81 93 CYS A C 1
ATOM 718 O O . CYS A 1 93 ? -7.522 -1.066 0.535 1.00 96.81 93 CYS A O 1
ATOM 720 N N . PHE A 1 94 ? -5.599 -2.157 0.849 1.00 97.62 94 PHE A N 1
ATOM 721 C CA . PHE A 1 94 ? -6.061 -3.434 0.315 1.00 97.62 94 PHE A CA 1
ATOM 722 C C . PHE A 1 94 ? -6.487 -4.360 1.445 1.00 97.62 94 PHE A C 1
ATOM 724 O O . PHE A 1 94 ? -5.651 -4.821 2.223 1.00 97.62 94 PHE A O 1
ATOM 731 N N . LYS A 1 95 ? -7.788 -4.658 1.524 1.00 98.12 95 LYS A N 1
ATOM 732 C CA . LYS A 1 95 ? -8.346 -5.565 2.533 1.00 98.12 95 LYS A CA 1
ATOM 733 C C . LYS A 1 95 ? -7.713 -6.954 2.449 1.00 98.12 95 LYS A C 1
ATOM 735 O O . LYS A 1 95 ? -7.730 -7.602 1.403 1.00 98.12 95 LYS A O 1
ATOM 740 N N . LEU A 1 96 ? -7.194 -7.413 3.581 1.00 97.62 96 LEU A N 1
ATOM 741 C CA . LEU A 1 96 ? -6.588 -8.722 3.746 1.00 97.62 96 LEU A CA 1
ATOM 742 C C . LEU A 1 96 ? -7.672 -9.793 3.936 1.00 97.62 96 LEU A C 1
ATOM 744 O O . LEU A 1 96 ? -8.626 -9.578 4.692 1.00 97.62 96 LEU A O 1
ATOM 748 N N . PRO A 1 97 ? -7.528 -10.967 3.299 1.00 97.88 97 PRO A N 1
ATOM 749 C CA . PRO A 1 97 ? -8.352 -12.130 3.605 1.00 97.88 97 PRO A CA 1
ATOM 750 C C . PRO A 1 97 ? -8.241 -12.566 5.074 1.00 97.88 97 PRO A C 1
ATOM 752 O O . PRO A 1 97 ? -7.249 -12.301 5.757 1.00 97.88 97 PRO A O 1
ATOM 755 N N . GLU A 1 98 ? -9.241 -13.305 5.562 1.00 96.88 98 GLU A N 1
ATOM 756 C CA . GLU A 1 98 ? -9.290 -13.760 6.962 1.00 96.88 98 GLU A CA 1
ATOM 757 C C . GLU A 1 98 ? -8.081 -14.609 7.374 1.00 96.88 98 GLU A C 1
ATOM 759 O O . GLU A 1 98 ? -7.672 -14.574 8.535 1.00 96.88 98 GLU A O 1
ATOM 764 N N . ASN A 1 99 ? -7.503 -15.342 6.424 1.00 97.94 99 ASN A N 1
ATOM 765 C CA . ASN A 1 99 ? -6.375 -16.241 6.631 1.00 97.94 99 ASN A CA 1
ATOM 766 C C . ASN A 1 99 ? -5.002 -15.585 6.420 1.00 97.94 99 ASN A C 1
ATOM 768 O O . ASN A 1 99 ? -4.015 -16.311 6.417 1.00 97.94 99 ASN A O 1
ATOM 772 N N . VAL A 1 100 ? -4.944 -14.267 6.205 1.00 98.00 100 VAL A N 1
ATOM 773 C CA . VAL A 1 100 ? -3.691 -13.511 6.071 1.00 98.00 100 VAL A CA 1
ATOM 774 C C . VAL A 1 100 ? -3.496 -12.650 7.320 1.00 98.00 100 VAL A C 1
ATOM 776 O O . VAL A 1 100 ? -4.389 -11.873 7.692 1.00 98.00 100 VAL A O 1
ATOM 779 N N . SER A 1 101 ? -2.355 -12.823 7.990 1.00 97.88 101 SER A N 1
ATOM 780 C CA . SER A 1 101 ? -1.993 -12.059 9.189 1.00 97.88 101 SER A CA 1
ATOM 781 C C . SER A 1 101 ? -1.567 -10.625 8.845 1.00 97.88 101 SER A C 1
ATOM 783 O O . SER A 1 101 ? -1.354 -10.285 7.681 1.00 97.88 101 SER A O 1
ATOM 785 N N . LEU A 1 102 ? -1.445 -9.753 9.851 1.00 95.06 102 LEU A N 1
ATOM 786 C CA . LEU A 1 102 ? -0.924 -8.398 9.626 1.00 95.06 102 LEU A CA 1
ATOM 787 C C . LEU A 1 102 ? 0.565 -8.428 9.260 1.00 95.06 102 LEU A C 1
ATOM 789 O O . LEU A 1 102 ? 0.996 -7.666 8.401 1.00 95.06 102 LEU A O 1
ATOM 793 N N . GLU A 1 103 ? 1.341 -9.335 9.854 1.00 96.19 103 GLU A N 1
ATOM 794 C CA . GLU A 1 103 ? 2.746 -9.541 9.500 1.00 96.19 103 GLU A CA 1
ATOM 795 C C . GLU A 1 103 ? 2.891 -9.975 8.036 1.00 96.19 103 GLU A C 1
ATOM 797 O O . GLU A 1 103 ? 3.722 -9.433 7.313 1.00 96.19 103 GLU A O 1
ATOM 802 N N . GLU A 1 104 ? 2.045 -10.897 7.567 1.00 98.00 104 GLU A N 1
ATOM 803 C CA . GLU A 1 104 ? 2.003 -11.288 6.152 1.00 98.00 104 GLU A CA 1
ATOM 804 C C . GLU A 1 104 ? 1.516 -10.142 5.254 1.00 98.00 104 GLU A C 1
ATOM 806 O O . GLU A 1 104 ? 2.031 -9.958 4.152 1.00 98.00 104 GLU A O 1
ATOM 811 N N . GLY A 1 105 ? 0.564 -9.337 5.733 1.00 96.88 105 GLY A N 1
ATOM 812 C CA . GLY A 1 105 ? 0.093 -8.139 5.044 1.00 96.88 105 GLY A CA 1
ATOM 813 C C . GLY A 1 105 ? 1.192 -7.095 4.836 1.00 96.88 105 GLY A C 1
ATOM 814 O O . GLY A 1 105 ? 1.291 -6.524 3.753 1.00 96.88 105 GLY A O 1
ATOM 815 N N . ALA A 1 106 ? 2.060 -6.877 5.827 1.00 95.06 106 ALA A N 1
ATOM 816 C CA . ALA A 1 106 ? 3.197 -5.964 5.694 1.00 95.06 106 ALA A CA 1
ATOM 817 C C . ALA A 1 106 ? 4.176 -6.424 4.596 1.00 95.06 106 ALA A C 1
ATOM 819 O O . ALA A 1 106 ? 4.757 -5.595 3.899 1.00 95.06 106 ALA A O 1
ATOM 820 N N . MET A 1 107 ? 4.279 -7.739 4.366 1.00 97.56 107 MET A N 1
ATOM 821 C CA . MET A 1 107 ? 5.090 -8.317 3.289 1.00 97.56 107 MET A CA 1
ATOM 822 C C . MET A 1 107 ? 4.478 -8.148 1.888 1.00 97.56 107 MET A C 1
ATOM 824 O O . MET A 1 107 ? 5.138 -8.475 0.898 1.00 97.56 107 MET A O 1
ATOM 828 N N . CYS A 1 108 ? 3.242 -7.646 1.756 1.00 97.31 108 CYS A N 1
ATOM 829 C CA . CYS A 1 108 ? 2.630 -7.416 0.445 1.00 97.31 108 CYS A CA 1
ATOM 830 C C . CYS A 1 108 ? 3.402 -6.387 -0.391 1.00 97.31 108 CYS A C 1
ATOM 832 O O . CYS A 1 108 ? 3.507 -6.574 -1.604 1.00 97.31 108 CYS A O 1
ATOM 834 N N . GLU A 1 109 ? 3.965 -5.345 0.230 1.00 97.44 109 GLU A N 1
ATOM 835 C CA . GLU A 1 109 ? 4.770 -4.334 -0.469 1.00 97.44 109 GLU A CA 1
ATOM 836 C C . GLU A 1 109 ? 6.013 -4.968 -1.124 1.00 97.44 109 GLU A C 1
ATOM 838 O O . GLU A 1 109 ? 6.068 -4.981 -2.362 1.00 97.44 109 GLU A O 1
ATOM 843 N N . PRO A 1 110 ? 6.932 -5.630 -0.388 1.00 97.88 110 PRO A N 1
ATOM 844 C CA . PRO A 1 110 ? 8.135 -6.185 -1.006 1.00 97.88 110 PRO A CA 1
ATOM 845 C C . PRO A 1 110 ? 7.814 -7.345 -1.958 1.00 97.88 110 PRO A C 1
ATOM 847 O O . PRO A 1 110 ? 8.479 -7.529 -2.985 1.00 97.88 110 PRO A O 1
ATOM 850 N N . LEU A 1 111 ? 6.748 -8.109 -1.685 1.00 98.38 111 LEU A N 1
ATOM 851 C CA . LEU A 1 111 ? 6.247 -9.119 -2.616 1.00 98.38 111 LEU A CA 1
ATOM 852 C C . LEU A 1 111 ? 5.807 -8.488 -3.945 1.00 98.38 111 LEU A C 1
ATOM 854 O O . LEU A 1 111 ? 6.110 -9.028 -5.013 1.00 98.38 111 LEU A O 1
ATOM 858 N N . SER A 1 112 ? 5.120 -7.343 -3.901 1.00 98.00 112 SER A N 1
ATOM 859 C CA . SER A 1 112 ? 4.651 -6.640 -5.098 1.00 98.00 112 SER A CA 1
ATOM 860 C C . SER A 1 112 ? 5.806 -6.191 -5.997 1.00 98.00 112 SER A C 1
ATOM 862 O O . SER A 1 112 ? 5.691 -6.294 -7.221 1.00 98.00 112 SER A O 1
ATOM 864 N N . VAL A 1 113 ? 6.952 -5.811 -5.416 1.00 98.38 113 VAL A N 1
ATOM 865 C CA . VAL A 1 113 ? 8.183 -5.492 -6.156 1.00 98.38 113 VAL A CA 1
ATOM 866 C C . VAL A 1 113 ? 8.676 -6.717 -6.933 1.00 98.38 113 VAL A C 1
ATOM 868 O O . VAL A 1 113 ? 8.946 -6.627 -8.136 1.00 98.38 113 VAL A O 1
ATOM 871 N N . GLY A 1 114 ? 8.731 -7.883 -6.282 1.00 98.44 114 GLY A N 1
ATOM 872 C CA . GLY A 1 114 ? 9.101 -9.148 -6.927 1.00 98.44 114 GLY A CA 1
ATOM 873 C C . GLY A 1 114 ? 8.129 -9.546 -8.042 1.00 98.44 114 GLY A C 1
ATOM 874 O O . GLY A 1 114 ? 8.547 -9.873 -9.155 1.00 98.44 114 GLY A O 1
ATOM 875 N N . VAL A 1 115 ? 6.822 -9.437 -7.788 1.00 98.38 115 VAL A N 1
ATOM 876 C CA . VAL A 1 115 ? 5.775 -9.695 -8.791 1.00 98.38 115 VAL A CA 1
ATOM 877 C C . VAL A 1 115 ? 5.906 -8.743 -9.981 1.00 98.38 115 VAL A C 1
ATOM 879 O O . VAL A 1 115 ? 5.802 -9.181 -11.130 1.00 98.38 115 VAL A O 1
ATOM 882 N N . HIS A 1 116 ? 6.165 -7.456 -9.740 1.00 98.31 116 HIS A N 1
ATOM 883 C CA . HIS A 1 116 ? 6.384 -6.468 -10.794 1.00 98.31 116 HIS A CA 1
ATOM 884 C C . HIS A 1 116 ? 7.595 -6.836 -11.662 1.00 98.31 116 HIS A C 1
ATOM 886 O O . HIS A 1 116 ? 7.495 -6.807 -12.892 1.00 98.31 116 HIS A O 1
ATOM 892 N N . ALA A 1 117 ? 8.711 -7.236 -11.047 1.00 98.50 117 ALA A N 1
ATOM 893 C CA . ALA A 1 117 ? 9.905 -7.681 -11.763 1.00 98.50 117 ALA A CA 1
ATOM 894 C C . ALA A 1 117 ? 9.627 -8.920 -12.632 1.00 98.50 117 ALA A C 1
ATOM 896 O O . ALA A 1 117 ? 9.930 -8.903 -13.826 1.00 98.50 117 ALA A O 1
ATOM 897 N N . CYS A 1 118 ? 8.978 -9.949 -12.076 1.00 98.56 118 CYS A N 1
ATOM 898 C CA . CYS A 1 118 ? 8.607 -11.159 -12.816 1.00 98.56 118 CYS A CA 1
ATOM 899 C C . CYS A 1 118 ? 7.680 -10.857 -14.001 1.00 98.56 118 CYS A C 1
ATOM 901 O O . CYS A 1 118 ? 7.911 -11.359 -15.098 1.00 98.56 118 CYS A O 1
ATOM 903 N N . ARG A 1 119 ? 6.669 -9.996 -13.813 1.00 97.88 119 ARG A N 1
ATOM 904 C CA . ARG A 1 119 ? 5.763 -9.573 -14.896 1.00 97.88 119 ARG A CA 1
ATOM 905 C C . ARG A 1 119 ? 6.508 -8.850 -16.014 1.00 97.88 119 ARG A C 1
ATOM 907 O O . ARG A 1 119 ? 6.231 -9.095 -17.181 1.00 97.88 119 ARG A O 1
ATOM 914 N N . ARG A 1 120 ? 7.461 -7.977 -15.671 1.00 97.19 120 ARG A N 1
ATOM 915 C CA . ARG A 1 120 ? 8.283 -7.258 -16.658 1.00 97.19 120 ARG A CA 1
ATOM 916 C C . ARG A 1 120 ? 9.257 -8.155 -17.414 1.00 97.19 120 ARG A C 1
ATOM 918 O O . ARG A 1 120 ? 9.616 -7.815 -18.534 1.00 97.19 120 ARG A O 1
ATOM 925 N N . ALA A 1 121 ? 9.703 -9.238 -16.790 1.00 98.38 121 ALA A N 1
ATOM 926 C CA . ALA A 1 121 ? 10.572 -10.235 -17.402 1.00 98.38 121 ALA A CA 1
ATOM 927 C C . ALA A 1 121 ? 9.792 -11.370 -18.090 1.00 98.38 121 ALA A C 1
ATOM 929 O O . ALA A 1 121 ? 10.418 -12.310 -18.566 1.00 98.38 121 ALA A O 1
ATOM 930 N N . GLU A 1 122 ? 8.455 -11.293 -18.123 1.00 97.69 122 GLU A N 1
ATOM 931 C CA . GLU A 1 122 ? 7.575 -12.313 -18.710 1.00 97.69 122 GLU A CA 1
ATOM 932 C C . GLU A 1 122 ? 7.857 -13.724 -18.160 1.00 97.69 122 GLU A C 1
ATOM 934 O O . GLU A 1 122 ? 7.819 -14.717 -18.884 1.00 97.69 122 GLU A O 1
ATOM 939 N N . VAL A 1 123 ? 8.156 -13.815 -16.857 1.00 97.69 123 VAL A N 1
ATOM 940 C CA . VAL A 1 123 ? 8.434 -15.094 -16.191 1.00 97.69 123 VAL A CA 1
ATOM 941 C C . VAL A 1 123 ? 7.200 -15.992 -16.275 1.00 97.69 123 VAL A C 1
ATOM 943 O O . VAL A 1 123 ? 6.129 -15.645 -15.772 1.00 97.69 123 VAL A O 1
ATOM 946 N N . ALA A 1 124 ? 7.377 -17.160 -16.883 1.00 94.81 124 ALA A N 1
ATOM 947 C CA . ALA A 1 124 ? 6.366 -18.191 -17.063 1.00 94.81 124 ALA A CA 1
ATOM 948 C C . ALA A 1 124 ? 6.993 -19.587 -16.845 1.00 94.81 124 ALA A C 1
ATOM 950 O O . ALA A 1 124 ? 8.225 -19.686 -16.843 1.00 94.81 124 ALA A O 1
ATOM 951 N N . PRO A 1 125 ? 6.177 -20.634 -16.607 1.00 92.00 125 PRO A N 1
ATOM 952 C CA . PRO A 1 125 ? 6.647 -22.015 -16.464 1.00 92.00 125 PRO A CA 1
ATOM 953 C C . PRO A 1 125 ? 7.471 -22.536 -17.647 1.00 92.00 125 PRO A C 1
ATOM 955 O O . PRO A 1 125 ? 7.185 -22.126 -18.796 1.00 92.00 125 PRO A O 1
#

Radius of gyration: 15.28 Å; chains: 1; bounding box: 29×44×38 Å

Organism: NCBI:txid228776

pLDDT: mean 86.52, std 20.49, range [28.09, 98.56]

Secondary structure (DSSP, 8-state):
-----TTSEEE--S-----------EEE--EE-TT--S--TT-EEEE--EE--S-SHHHHTT-GGG-TT-EETTSTTS--S-SS---EEGGGEEEPPTT--HHHHHTHHHHHHHHHHHHHTT---

Foldseek 3Di:
DDDDPPQQKQKDDDDDDQQLDAQQFKDFGCDHGPPDDPDDGRFIWAFRFKDFPCPDPCNVVVNRVPHPPIDGDSDPPHHHDPDPIDIDGNVRTHGDDPPADRVNSSCVNVVVVVVVVCVVVVDDD